Protein AF-W8TMG9-F1 (afdb_monomer_lite)

Sequence (97 aa):
MCRVMSSIDNFKVLQTGRDYVVVNASGGYENHSHFESYKGAVTCIDLIKRRKVPKSSYLIKAAMRLTTDSDYRRDLERIGEKRLQKQRYINIGCKGR

Foldseek 3Di:
DKDFPDDDPQWTWIDDPQWIKIAGNVPPRQLIDIDRDPVLNVVLVVCLVVLHADPDLNSLVNNLSNDPDPVSNVVSVVVSVVVVVVVPDDPPPDPDD

Radius of gyration: 16.79 Å; chains: 1; bounding box: 30×57×41 Å

Secondary structure (DSSP, 8-state):
-PEEEEEETTEEEEEETTEEEEEETTT-TTSEEEES-HHHHHHHHHHHHTTPPPSSHHHHHHHHHH---HHHHHHHHHHHHHHHHHHT---------

pLDDT: mean 81.57, std 10.72, range [53.84, 91.62]

Organism: NCBI:txid1286171

Structure (mmCIF, N/CA/C/O backbone):
data_AF-W8TMG9-F1
#
_entry.id   AF-W8TMG9-F1
#
loop_
_atom_site.group_PDB
_atom_site.id
_atom_site.type_symbol
_atom_site.label_atom_id
_atom_site.label_alt_id
_atom_site.label_comp_id
_atom_site.label_asym_id
_atom_site.label_entity_id
_atom_site.label_seq_id
_atom_site.pdbx_PDB_ins_code
_atom_site.Cartn_x
_atom_site.Cartn_y
_atom_site.Cartn_z
_atom_site.occupancy
_atom_site.B_iso_or_equiv
_atom_site.auth_seq_id
_atom_site.auth_comp_id
_atom_site.auth_asym_id
_atom_site.auth_atom_id
_atom_site.pdbx_PDB_model_num
ATOM 1 N N . MET A 1 1 ? 12.935 -1.362 -21.234 1.00 55.72 1 MET A N 1
ATOM 2 C CA . MET A 1 1 ? 12.268 -2.615 -20.811 1.00 55.72 1 MET A CA 1
ATOM 3 C C . MET A 1 1 ? 11.731 -2.459 -19.397 1.00 55.72 1 MET A C 1
ATOM 5 O O . MET A 1 1 ? 12.444 -1.921 -18.559 1.00 55.72 1 MET A O 1
ATOM 9 N N . CYS A 1 2 ? 10.520 -2.946 -19.128 1.00 64.25 2 CYS A N 1
ATOM 10 C CA . CYS A 1 2 ? 9.981 -3.053 -17.770 1.00 64.25 2 CYS A CA 1
ATOM 11 C C . CYS A 1 2 ? 10.312 -4.440 -17.211 1.00 64.25 2 CYS A C 1
ATOM 13 O O . CYS A 1 2 ? 10.078 -5.442 -17.888 1.00 64.25 2 CYS A O 1
ATOM 15 N N . ARG A 1 3 ? 10.864 -4.514 -15.996 1.00 79.88 3 ARG A N 1
ATOM 16 C CA . ARG A 1 3 ? 11.196 -5.788 -15.340 1.00 79.88 3 ARG A CA 1
ATOM 17 C C . ARG A 1 3 ? 10.136 -6.115 -14.297 1.00 79.88 3 ARG A C 1
ATOM 19 O O . ARG A 1 3 ? 9.862 -5.295 -13.428 1.00 79.88 3 ARG A O 1
ATOM 26 N N . VAL A 1 4 ? 9.567 -7.317 -14.339 1.00 80.81 4 VAL A N 1
ATOM 27 C CA . VAL A 1 4 ? 8.729 -7.808 -13.236 1.00 80.81 4 VAL A CA 1
ATOM 28 C C . VAL A 1 4 ? 9.652 -8.113 -12.055 1.00 80.81 4 VAL A C 1
ATOM 30 O O . VAL A 1 4 ? 10.537 -8.959 -12.168 1.00 80.81 4 VAL A O 1
ATOM 33 N N . MET A 1 5 ? 9.490 -7.389 -10.947 1.00 83.06 5 MET A N 1
ATOM 34 C CA . MET A 1 5 ? 10.282 -7.602 -9.729 1.00 83.06 5 MET A CA 1
ATOM 35 C C . MET A 1 5 ? 9.673 -8.697 -8.864 1.00 83.06 5 MET A C 1
ATOM 37 O O . MET A 1 5 ? 10.383 -9.566 -8.367 1.00 83.06 5 MET A O 1
ATOM 41 N N . SER A 1 6 ? 8.361 -8.633 -8.633 1.00 82.88 6 SER A N 1
ATOM 42 C CA . SER A 1 6 ? 7.663 -9.565 -7.748 1.00 82.88 6 SER A CA 1
ATOM 43 C C . SER A 1 6 ? 6.172 -9.604 -8.041 1.00 82.88 6 SER A C 1
ATOM 45 O O . SER A 1 6 ? 5.567 -8.590 -8.387 1.00 82.88 6 SER A O 1
ATOM 47 N N . SER A 1 7 ? 5.586 -10.786 -7.872 1.00 83.75 7 SER A N 1
ATOM 48 C CA . SER A 1 7 ? 4.141 -10.997 -7.894 1.00 83.75 7 SER A CA 1
ATOM 49 C C . SER A 1 7 ? 3.721 -11.402 -6.490 1.00 83.75 7 SER A C 1
ATOM 51 O O . SER A 1 7 ? 4.160 -12.433 -5.987 1.00 83.75 7 SER A O 1
ATOM 53 N N . ILE A 1 8 ? 2.918 -10.566 -5.841 1.00 83.06 8 ILE A N 1
ATOM 54 C CA . ILE A 1 8 ? 2.392 -10.816 -4.503 1.00 83.06 8 ILE A CA 1
ATOM 55 C C . ILE A 1 8 ? 0.890 -10.974 -4.656 1.00 83.06 8 ILE A C 1
ATOM 57 O O . ILE A 1 8 ? 0.166 -9.981 -4.708 1.00 83.06 8 ILE A O 1
ATOM 61 N N . ASP A 1 9 ? 0.431 -12.225 -4.681 1.00 83.25 9 ASP A N 1
ATOM 62 C CA . ASP A 1 9 ? -0.994 -12.544 -4.778 1.00 83.25 9 ASP A CA 1
ATOM 63 C C . ASP A 1 9 ? -1.603 -11.922 -6.055 1.00 83.25 9 ASP A C 1
ATOM 65 O O . ASP A 1 9 ? -1.074 -12.129 -7.150 1.00 83.25 9 ASP A O 1
ATOM 69 N N . ASN A 1 10 ? -2.651 -11.111 -5.918 1.00 86.44 10 ASN A N 1
ATOM 70 C CA . ASN A 1 10 ? -3.276 -10.363 -7.008 1.00 86.44 10 ASN A CA 1
ATOM 71 C C . ASN A 1 10 ? -2.528 -9.078 -7.417 1.00 86.44 10 ASN A C 1
ATOM 73 O O . ASN A 1 10 ? -2.977 -8.367 -8.311 1.00 86.44 10 ASN A O 1
ATOM 77 N N . PHE A 1 11 ? -1.388 -8.751 -6.805 1.00 87.81 11 PHE A N 1
ATOM 78 C CA . PHE A 1 11 ? -0.621 -7.545 -7.120 1.00 87.81 11 PHE A CA 1
ATOM 79 C C . PHE A 1 11 ? 0.686 -7.880 -7.834 1.00 87.81 11 PHE A C 1
ATOM 81 O O . PHE A 1 11 ? 1.448 -8.748 -7.408 1.00 87.81 11 PHE A O 1
ATOM 88 N N . LYS A 1 12 ? 0.995 -7.132 -8.893 1.00 89.38 12 LYS A N 1
ATOM 89 C CA . LYS A 1 12 ? 2.275 -7.222 -9.606 1.00 89.38 12 LYS A CA 1
ATOM 90 C C . LYS A 1 12 ? 3.085 -5.958 -9.376 1.00 89.38 12 LYS A C 1
ATOM 92 O O . LYS A 1 12 ? 2.575 -4.859 -9.573 1.00 89.38 12 LYS A O 1
ATOM 97 N N . VAL A 1 13 ? 4.346 -6.121 -8.986 1.00 89.75 13 VAL A N 1
ATOM 98 C CA . VAL A 1 13 ? 5.318 -5.033 -8.858 1.00 89.75 13 VAL A CA 1
ATOM 99 C C . VAL A 1 13 ? 6.243 -5.059 -10.069 1.00 89.75 13 VAL A C 1
ATOM 101 O O . VAL A 1 13 ? 7.018 -5.998 -10.276 1.00 89.75 13 VAL A O 1
ATOM 104 N N . LEU A 1 14 ? 6.151 -4.011 -10.874 1.00 90.25 14 LEU A N 1
ATOM 105 C CA . LEU A 1 14 ? 6.931 -3.776 -12.078 1.00 90.25 14 LEU A CA 1
ATOM 106 C C . LEU A 1 14 ? 7.966 -2.692 -11.782 1.00 90.25 14 LEU A C 1
ATOM 108 O O . LEU A 1 14 ? 7.640 -1.677 -11.181 1.00 90.25 14 LEU A O 1
ATOM 112 N N . GLN A 1 15 ? 9.204 -2.874 -12.216 1.00 89.00 15 GLN A N 1
ATOM 113 C CA . GLN A 1 15 ? 10.215 -1.824 -12.195 1.00 89.00 15 GLN A CA 1
ATOM 114 C C . GLN A 1 15 ? 10.272 -1.157 -13.567 1.00 89.00 15 GLN A C 1
ATOM 116 O O . GLN A 1 15 ? 10.526 -1.821 -14.579 1.00 89.00 15 GLN A O 1
ATOM 121 N N . THR A 1 16 ? 10.051 0.155 -13.588 1.00 85.19 16 THR A N 1
ATOM 122 C CA . THR A 1 16 ? 10.175 1.004 -14.774 1.00 85.19 16 THR A CA 1
ATOM 123 C C . THR A 1 16 ? 11.345 1.961 -14.585 1.00 85.19 16 THR A C 1
ATOM 125 O O . THR A 1 16 ? 11.209 3.038 -14.017 1.00 85.19 16 THR A O 1
ATOM 128 N N . GLY A 1 17 ? 12.539 1.548 -15.019 1.00 84.06 17 GLY A N 1
ATOM 129 C CA . GLY A 1 17 ? 13.756 2.352 -14.876 1.00 84.06 17 GLY A CA 1
ATOM 130 C C . GLY A 1 17 ? 14.053 2.716 -13.416 1.00 84.06 17 GLY A C 1
ATOM 131 O O . GLY A 1 17 ? 14.664 1.925 -12.701 1.00 84.06 17 GLY A O 1
ATOM 132 N N . ARG A 1 18 ? 13.629 3.914 -12.992 1.00 83.88 18 ARG A N 1
ATOM 133 C CA . ARG A 1 18 ? 13.837 4.467 -11.643 1.00 83.88 18 ARG A CA 1
ATOM 134 C C . ARG A 1 18 ? 12.669 4.230 -10.682 1.00 83.88 18 ARG A C 1
ATOM 136 O O . ARG A 1 18 ? 12.887 4.249 -9.476 1.00 83.88 18 ARG A O 1
ATOM 143 N N . ASP A 1 19 ? 11.474 3.960 -11.196 1.00 89.31 19 ASP A N 1
ATOM 144 C CA . ASP A 1 19 ? 10.253 3.851 -10.399 1.00 89.31 19 ASP A CA 1
ATOM 145 C C . ASP A 1 19 ? 9.740 2.410 -10.321 1.00 89.31 19 ASP A C 1
ATOM 147 O O . ASP A 1 19 ? 10.091 1.536 -11.121 1.00 89.31 19 ASP A O 1
ATOM 151 N N . TYR A 1 20 ? 8.848 2.175 -9.364 1.00 90.50 20 TYR A N 1
ATOM 152 C CA . TYR A 1 20 ? 8.148 0.914 -9.163 1.00 90.50 20 TYR A CA 1
ATOM 153 C C . TYR A 1 20 ? 6.651 1.122 -9.361 1.00 90.50 20 TYR A C 1
ATOM 155 O O . TYR A 1 20 ? 6.032 1.942 -8.692 1.00 90.50 20 TYR A O 1
ATOM 163 N N . VAL A 1 21 ? 6.052 0.359 -10.263 1.00 89.88 21 VAL A N 1
ATOM 164 C CA . VAL A 1 21 ? 4.618 0.381 -10.542 1.00 89.88 21 VAL A CA 1
ATOM 165 C C . VAL A 1 21 ? 3.985 -0.846 -9.912 1.00 89.88 21 VAL A C 1
ATOM 167 O O . VAL A 1 21 ? 4.377 -1.975 -10.199 1.00 89.88 21 VAL A O 1
ATOM 170 N N . VAL A 1 22 ? 2.998 -0.629 -9.053 1.00 90.69 22 VAL A N 1
ATOM 171 C CA . VAL A 1 22 ? 2.140 -1.693 -8.534 1.00 90.69 22 VAL A CA 1
ATOM 172 C C . VAL A 1 22 ? 0.870 -1.711 -9.360 1.00 90.69 22 VAL A C 1
ATOM 174 O O . VAL A 1 22 ? 0.228 -0.675 -9.490 1.00 90.69 22 VAL A O 1
ATOM 177 N N . VAL A 1 23 ? 0.503 -2.875 -9.886 1.00 88.56 23 VAL A N 1
ATOM 178 C CA . VAL A 1 23 ? -0.736 -3.085 -10.643 1.00 88.56 23 VA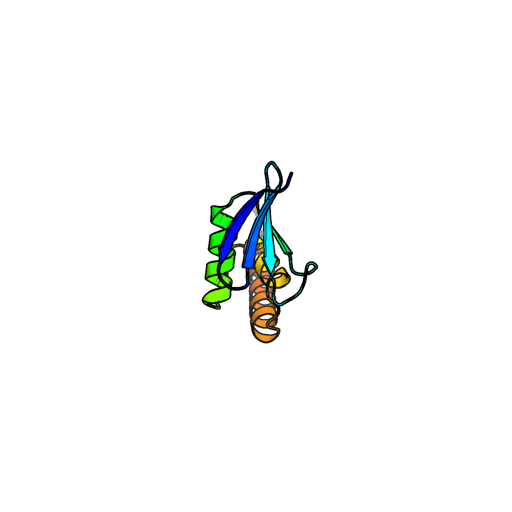L A CA 1
ATOM 179 C C . VAL A 1 23 ? -1.580 -4.120 -9.914 1.00 88.56 23 VAL A C 1
ATOM 181 O O . VAL A 1 23 ? -1.072 -5.191 -9.568 1.00 88.56 23 VAL A O 1
ATOM 184 N N . ASN A 1 24 ? -2.854 -3.807 -9.679 1.00 87.31 24 ASN A N 1
ATOM 185 C CA . ASN A 1 24 ? -3.816 -4.771 -9.160 1.00 87.31 24 ASN A CA 1
ATOM 186 C C . ASN A 1 24 ? -4.416 -5.588 -10.316 1.00 87.31 24 ASN A C 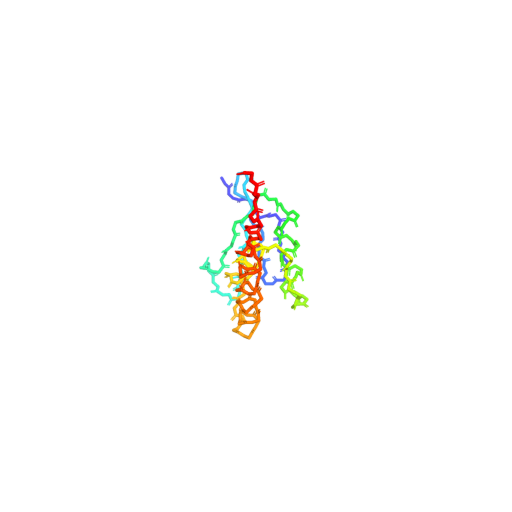1
ATOM 188 O O . ASN A 1 24 ? -5.152 -5.064 -11.147 1.00 87.31 24 ASN A O 1
ATOM 192 N N . ALA A 1 25 ? -4.131 -6.887 -10.355 1.00 80.19 25 ALA A N 1
ATOM 193 C CA . ALA A 1 25 ? -4.649 -7.799 -11.368 1.00 80.19 25 ALA A CA 1
ATOM 194 C C . ALA A 1 25 ? -6.168 -8.021 -11.264 1.00 80.19 25 ALA A C 1
ATOM 196 O O . ALA A 1 25 ? -6.778 -8.408 -12.256 1.00 80.19 25 ALA A O 1
ATOM 197 N N . SER A 1 26 ? -6.787 -7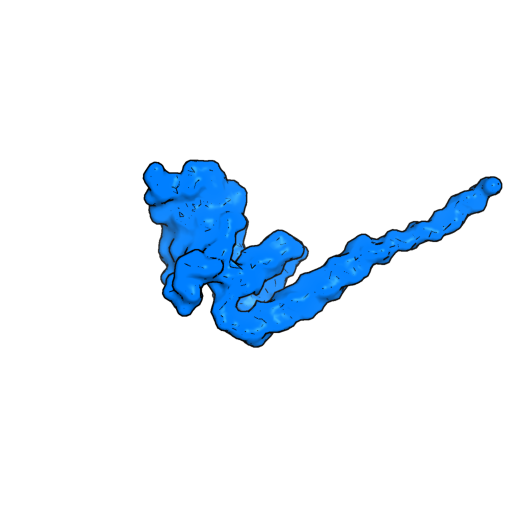.750 -10.109 1.00 79.38 26 SER A N 1
ATOM 198 C CA . SER A 1 26 ? -8.237 -7.885 -9.916 1.00 79.38 26 SER A CA 1
ATOM 199 C C . SER A 1 26 ? -9.045 -6.698 -10.453 1.00 79.38 26 SER A C 1
ATOM 201 O O . SER A 1 26 ? -10.232 -6.858 -10.707 1.00 79.38 26 SER A O 1
ATOM 203 N N . GLY A 1 27 ? -8.435 -5.514 -10.594 1.00 68.19 27 GLY A N 1
ATOM 204 C CA . GLY A 1 27 ? -9.111 -4.288 -11.056 1.00 68.19 27 GLY A CA 1
ATOM 205 C C . GLY A 1 27 ? -8.810 -3.892 -12.501 1.00 68.19 27 GLY A C 1
ATOM 206 O O . GLY A 1 27 ? -9.464 -3.017 -13.048 1.00 68.19 27 GLY A O 1
ATOM 207 N N . GLY A 1 28 ? -7.829 -4.540 -13.131 1.00 72.56 28 GLY A N 1
ATOM 208 C CA . GLY A 1 28 ? -7.332 -4.149 -14.448 1.00 72.56 28 GLY A CA 1
ATOM 209 C C . GLY A 1 28 ? -6.176 -3.147 -14.376 1.00 72.56 28 GLY A C 1
ATOM 210 O O . GLY A 1 28 ? -5.678 -2.794 -13.306 1.00 72.56 28 GLY A O 1
ATOM 211 N N . TYR A 1 29 ? -5.698 -2.709 -15.545 1.00 67.62 29 TYR A N 1
ATOM 212 C CA . TYR A 1 29 ? -4.488 -1.880 -15.649 1.00 67.62 29 TYR A CA 1
ATOM 213 C C . TYR A 1 29 ? -4.680 -0.455 -15.111 1.00 67.62 29 TYR A C 1
ATOM 215 O O . TYR A 1 29 ? -3.719 0.205 -14.736 1.00 67.62 29 TYR A O 1
ATOM 223 N N . GLU A 1 30 ? -5.917 0.023 -15.040 1.00 75.25 30 GLU A N 1
ATOM 224 C CA . GLU A 1 30 ? -6.293 1.329 -14.492 1.00 75.25 30 GLU A CA 1
ATOM 225 C C . GLU A 1 30 ? -6.075 1.437 -12.972 1.00 75.25 30 GLU A C 1
ATOM 227 O O . GLU A 1 30 ? -5.739 2.510 -12.467 1.00 75.25 30 GLU A O 1
ATOM 232 N N . ASN A 1 31 ? -6.129 0.317 -12.247 1.00 81.94 31 ASN A N 1
ATOM 233 C CA . ASN A 1 31 ? -5.830 0.246 -10.818 1.00 81.94 31 ASN A CA 1
ATOM 234 C C . ASN A 1 31 ? -4.328 0.039 -10.570 1.00 81.94 31 ASN A C 1
ATOM 236 O O . ASN A 1 31 ? -3.897 -0.997 -10.049 1.00 81.94 31 ASN A O 1
ATOM 240 N N . HIS A 1 32 ? -3.521 1.039 -10.935 1.00 88.06 32 HIS A N 1
ATOM 241 C CA . HIS A 1 32 ? -2.084 1.052 -10.666 1.00 88.06 32 HIS A CA 1
ATOM 242 C C . HIS A 1 32 ? -1.632 2.266 -9.849 1.00 88.06 32 HIS A C 1
ATOM 244 O O . HIS A 1 32 ? -2.297 3.301 -9.760 1.00 88.06 32 HIS A O 1
ATOM 250 N N . SER A 1 33 ? -0.467 2.139 -9.219 1.00 89.69 33 SER A N 1
ATOM 251 C CA . SER A 1 33 ? 0.174 3.242 -8.512 1.00 89.69 33 SER A CA 1
ATOM 252 C C . SER A 1 33 ? 1.688 3.177 -8.647 1.00 89.69 33 SER A C 1
ATOM 254 O O . SER A 1 33 ? 2.278 2.097 -8.644 1.00 89.69 33 SER A O 1
ATOM 256 N N . HIS A 1 34 ? 2.303 4.349 -8.776 1.00 89.88 34 HIS A N 1
ATOM 257 C CA . HIS A 1 34 ? 3.749 4.511 -8.859 1.00 89.88 34 HIS A CA 1
ATOM 258 C C . HIS A 1 34 ? 4.323 4.736 -7.467 1.00 89.88 34 HIS A C 1
ATOM 260 O O . HIS A 1 34 ? 3.709 5.414 -6.650 1.00 89.88 34 HIS A O 1
ATOM 266 N N . PHE A 1 35 ? 5.511 4.199 -7.230 1.00 89.69 35 PHE A N 1
ATOM 267 C CA . PHE A 1 35 ? 6.283 4.342 -6.008 1.00 89.69 35 PHE A CA 1
ATOM 268 C C . PHE A 1 35 ? 7.746 4.573 -6.369 1.00 89.69 35 PHE A C 1
ATOM 270 O O . PHE A 1 35 ? 8.302 3.864 -7.202 1.00 89.69 35 PHE A O 1
ATOM 277 N N . GLU A 1 36 ? 8.409 5.482 -5.662 1.00 87.75 36 GLU A N 1
ATOM 278 C CA . GLU A 1 36 ? 9.853 5.713 -5.825 1.00 87.75 36 GLU A CA 1
ATOM 279 C C . GLU A 1 36 ? 10.702 4.558 -5.268 1.00 87.75 36 GLU A C 1
ATOM 281 O O . GLU A 1 36 ? 11.883 4.422 -5.564 1.00 87.75 36 GLU A O 1
ATOM 286 N N . SER A 1 37 ? 10.127 3.713 -4.408 1.00 88.88 37 SER A N 1
ATOM 287 C CA . SER A 1 37 ? 10.861 2.660 -3.707 1.00 88.88 37 SER A CA 1
ATOM 288 C C . SER A 1 37 ? 10.096 1.346 -3.673 1.00 88.88 37 SER A C 1
ATOM 290 O O . SER A 1 37 ? 8.935 1.301 -3.260 1.00 88.88 37 SER A O 1
ATOM 292 N N . TYR A 1 38 ? 10.801 0.251 -3.972 1.00 88.25 38 TYR A N 1
ATOM 293 C CA . TYR A 1 38 ? 10.275 -1.114 -3.898 1.00 88.25 38 TYR A CA 1
ATOM 294 C C . TYR A 1 38 ? 9.670 -1.432 -2.526 1.00 88.25 38 TYR A C 1
ATOM 296 O O . TYR A 1 38 ? 8.563 -1.954 -2.417 1.00 88.25 38 TYR A O 1
ATOM 304 N N . LYS A 1 39 ? 10.362 -1.038 -1.449 1.00 88.88 39 LYS A N 1
ATOM 305 C CA . LYS A 1 39 ? 9.875 -1.233 -0.078 1.00 88.88 39 LYS A CA 1
ATOM 306 C C . LYS A 1 39 ? 8.547 -0.512 0.172 1.00 88.88 39 LYS A C 1
ATOM 308 O O . LYS A 1 39 ? 7.688 -1.057 0.860 1.00 88.88 39 LYS A O 1
ATOM 313 N N . GLY A 1 40 ? 8.362 0.683 -0.396 1.00 88.94 40 GLY A N 1
ATOM 314 C CA . GLY A 1 40 ? 7.112 1.442 -0.299 1.00 88.94 40 GLY A CA 1
ATOM 315 C C . GLY A 1 40 ? 5.959 0.734 -1.008 1.00 88.94 40 GLY A C 1
ATOM 316 O O . GLY A 1 40 ? 4.892 0.575 -0.415 1.00 88.94 40 GLY A O 1
ATOM 317 N N . ALA A 1 41 ? 6.213 0.225 -2.216 1.00 89.88 41 ALA A N 1
ATOM 318 C CA . ALA A 1 41 ? 5.264 -0.580 -2.983 1.00 89.88 41 ALA A CA 1
ATOM 319 C C . ALA A 1 41 ? 4.815 -1.832 -2.209 1.00 89.88 41 ALA A C 1
ATOM 321 O O . ALA A 1 41 ? 3.622 -2.024 -1.976 1.00 89.88 41 ALA A O 1
ATOM 322 N N . VAL A 1 42 ? 5.765 -2.642 -1.728 1.00 90.06 42 VAL A N 1
ATOM 323 C CA . VAL A 1 42 ? 5.467 -3.865 -0.958 1.00 90.06 42 VAL A CA 1
ATOM 324 C C . VAL A 1 42 ? 4.728 -3.549 0.343 1.00 90.06 42 VAL A C 1
ATOM 326 O O . VAL A 1 42 ? 3.760 -4.224 0.684 1.00 90.06 42 VAL A O 1
ATOM 329 N N . THR A 1 43 ? 5.134 -2.491 1.053 1.00 91.62 43 THR A N 1
ATOM 330 C CA . THR A 1 43 ? 4.452 -2.056 2.283 1.00 91.62 43 THR A CA 1
ATOM 331 C C . THR A 1 43 ? 3.008 -1.646 1.997 1.00 91.62 43 THR A C 1
ATOM 333 O O . THR A 1 43 ? 2.115 -1.966 2.776 1.00 91.62 43 THR A O 1
ATOM 336 N N . CYS A 1 44 ? 2.754 -0.955 0.883 1.00 90.75 44 CYS A N 1
ATOM 337 C CA . CYS A 1 44 ? 1.400 -0.571 0.498 1.00 90.75 44 CYS A CA 1
ATOM 338 C C . CYS A 1 44 ? 0.526 -1.804 0.223 1.00 90.75 44 CYS A C 1
ATOM 340 O O . CYS A 1 44 ? -0.589 -1.875 0.734 1.00 90.75 44 CYS A O 1
ATOM 342 N N . ILE A 1 45 ? 1.063 -2.806 -0.481 1.00 90.06 45 ILE A N 1
ATOM 343 C CA . ILE A 1 45 ? 0.375 -4.083 -0.725 1.00 90.06 45 ILE A CA 1
ATOM 344 C C . ILE A 1 45 ? 0.047 -4.788 0.599 1.00 90.06 45 ILE A C 1
ATOM 346 O O . ILE A 1 45 ? -1.092 -5.200 0.805 1.00 90.06 45 ILE A O 1
ATOM 350 N N . ASP A 1 46 ? 1.004 -4.891 1.526 1.00 90.81 46 ASP A N 1
ATOM 351 C CA . ASP A 1 46 ? 0.777 -5.517 2.838 1.00 90.81 46 ASP A CA 1
ATOM 352 C C . ASP A 1 46 ? -0.305 -4.783 3.652 1.00 90.81 46 ASP A C 1
ATOM 354 O O . ASP A 1 46 ? -1.169 -5.424 4.253 1.00 90.81 46 ASP A O 1
ATOM 358 N N . LEU A 1 47 ? -0.328 -3.445 3.614 1.00 90.56 47 LEU A N 1
ATOM 359 C CA . LEU A 1 47 ? -1.367 -2.645 4.270 1.00 90.56 47 LEU A CA 1
ATOM 360 C C . LEU A 1 47 ? -2.760 -2.920 3.693 1.00 90.56 47 LEU A C 1
ATOM 362 O O . LEU A 1 47 ? -3.693 -3.118 4.472 1.00 90.56 47 LEU A O 1
ATOM 366 N N . ILE A 1 48 ? -2.890 -2.979 2.364 1.00 88.75 48 ILE A N 1
ATOM 367 C CA . ILE A 1 48 ? -4.156 -3.293 1.685 1.00 88.75 48 ILE A CA 1
ATOM 368 C C . ILE A 1 48 ? -4.609 -4.708 2.061 1.00 88.75 48 ILE A C 1
ATOM 370 O O . ILE A 1 48 ? -5.739 -4.892 2.507 1.00 88.75 48 ILE A O 1
ATOM 374 N N . LYS A 1 49 ? -3.708 -5.698 1.980 1.00 88.19 49 LYS A N 1
ATOM 375 C CA . LYS A 1 49 ? -4.004 -7.095 2.344 1.00 88.19 49 LYS A CA 1
ATOM 376 C C . LYS A 1 49 ? -4.469 -7.236 3.791 1.00 88.19 49 LYS A C 1
ATOM 378 O O . LYS A 1 49 ? -5.371 -8.014 4.077 1.00 88.19 49 LYS A O 1
ATOM 383 N N . ARG A 1 50 ? -3.871 -6.478 4.712 1.00 89.88 50 ARG A N 1
ATOM 384 C CA . ARG A 1 50 ? -4.254 -6.475 6.132 1.00 89.88 50 ARG A CA 1
ATOM 385 C C . ARG A 1 50 ? -5.440 -5.557 6.442 1.00 89.88 50 ARG A C 1
ATOM 387 O O . ARG A 1 50 ? -5.757 -5.401 7.620 1.00 89.88 50 ARG A O 1
ATOM 394 N N . ARG A 1 51 ? -6.036 -4.898 5.437 1.00 85.62 51 ARG A N 1
ATOM 395 C CA . ARG A 1 51 ? -7.043 -3.830 5.596 1.00 85.62 51 ARG A CA 1
ATOM 396 C C . ARG A 1 51 ? -6.626 -2.771 6.628 1.00 85.62 51 ARG A C 1
ATOM 398 O O . ARG A 1 51 ? -7.443 -2.195 7.341 1.00 85.62 51 ARG A O 1
ATOM 405 N N . LYS A 1 52 ? -5.322 -2.500 6.725 1.00 88.50 52 LYS A N 1
ATOM 406 C CA . LYS A 1 52 ? -4.764 -1.501 7.640 1.00 88.50 52 LYS A CA 1
ATOM 407 C C . LYS A 1 52 ? -4.721 -0.147 6.964 1.00 88.50 52 LYS A C 1
ATOM 409 O O . LYS A 1 52 ? -4.402 -0.032 5.785 1.00 88.50 52 LYS A O 1
ATOM 414 N N . VAL A 1 53 ? -4.989 0.896 7.737 1.00 83.44 53 VAL A N 1
ATOM 415 C CA . VAL A 1 53 ? -4.995 2.261 7.217 1.00 83.44 53 VAL A CA 1
ATOM 416 C C . VAL A 1 53 ? -3.570 2.825 7.216 1.00 83.44 53 VAL A C 1
ATOM 418 O O . VAL A 1 53 ? -2.946 2.904 8.282 1.00 83.44 53 VAL A O 1
ATOM 421 N N . PRO A 1 54 ? -3.035 3.250 6.057 1.00 84.94 54 PRO A N 1
ATOM 422 C CA . PRO A 1 54 ? -1.708 3.842 5.988 1.00 84.94 54 PRO A CA 1
ATOM 423 C C . PRO A 1 54 ? -1.610 5.143 6.793 1.00 84.94 54 PRO A C 1
ATOM 425 O O . PRO A 1 54 ? -2.554 5.928 6.883 1.00 84.94 54 PRO A O 1
ATOM 428 N N . LYS A 1 55 ? -0.428 5.418 7.357 1.00 80.69 55 LYS A N 1
ATOM 429 C CA . LYS A 1 55 ? -0.177 6.670 8.093 1.00 80.69 55 LYS A CA 1
ATOM 430 C C . LYS A 1 55 ? 0.162 7.861 7.193 1.00 80.69 55 LYS A C 1
ATOM 432 O O . LYS A 1 55 ? 0.028 8.993 7.640 1.00 80.69 55 LYS A O 1
ATOM 437 N N . SER A 1 56 ? 0.622 7.635 5.969 1.00 83.31 56 SER A N 1
ATOM 438 C CA . SER A 1 56 ? 0.999 8.721 5.062 1.00 83.31 56 SER A CA 1
ATOM 439 C C . SER A 1 56 ? -0.141 9.035 4.103 1.00 83.31 56 SER A C 1
ATOM 441 O O . SER A 1 56 ? -0.704 8.117 3.510 1.00 83.31 56 SER A O 1
ATOM 443 N N . SER A 1 57 ? -0.442 10.320 3.899 1.00 83.19 57 SER A N 1
ATOM 444 C CA . SER A 1 57 ? -1.447 10.769 2.924 1.00 83.19 57 SER A CA 1
ATOM 445 C C . SER A 1 57 ? -1.140 10.275 1.508 1.00 83.19 57 SER A C 1
ATOM 447 O O . SER A 1 57 ? -2.058 9.986 0.745 1.00 83.19 57 SER A O 1
ATOM 449 N N . TYR A 1 58 ? 0.145 10.125 1.169 1.00 84.75 58 TYR A N 1
ATOM 450 C CA . TYR A 1 58 ? 0.573 9.543 -0.102 1.00 84.75 58 TYR A CA 1
ATOM 451 C C . TYR A 1 58 ? 0.145 8.076 -0.225 1.00 84.75 58 TYR A C 1
ATOM 453 O O . TYR A 1 58 ? -0.509 7.701 -1.194 1.00 84.75 58 TYR A O 1
ATOM 461 N N . LEU A 1 59 ? 0.433 7.265 0.799 1.00 86.25 59 LEU A N 1
ATOM 462 C CA . LEU A 1 59 ? 0.058 5.850 0.818 1.00 86.25 59 LEU A CA 1
ATOM 463 C C . LEU A 1 59 ? -1.459 5.651 0.852 1.00 86.25 59 LEU A C 1
ATOM 465 O O . LEU A 1 59 ? -1.940 4.695 0.261 1.00 86.25 59 LEU A O 1
ATOM 469 N N . ILE A 1 60 ? -2.211 6.544 1.505 1.00 88.38 60 ILE A N 1
ATOM 470 C CA . ILE A 1 60 ? -3.683 6.520 1.474 1.00 88.38 60 ILE A CA 1
ATOM 471 C C . ILE A 1 60 ? -4.167 6.703 0.031 1.00 88.38 60 ILE A C 1
ATOM 473 O O . ILE A 1 60 ? -4.915 5.870 -0.469 1.00 88.38 60 ILE A O 1
ATOM 477 N N . LYS A 1 61 ? -3.681 7.734 -0.675 1.00 88.19 61 LYS A N 1
ATOM 478 C CA . LYS A 1 61 ? -4.039 7.973 -2.083 1.00 88.19 61 LYS A CA 1
ATOM 479 C C . LYS A 1 61 ? -3.606 6.829 -3.006 1.00 88.19 61 LYS A C 1
ATOM 481 O O . LYS A 1 61 ? -4.309 6.533 -3.966 1.00 88.19 61 LYS A O 1
ATOM 486 N N . ALA A 1 62 ? -2.453 6.211 -2.753 1.00 89.81 62 ALA A N 1
ATOM 487 C CA . ALA A 1 62 ? -1.991 5.050 -3.512 1.00 89.81 62 ALA A CA 1
ATOM 488 C C . ALA A 1 62 ? -2.896 3.832 -3.267 1.00 89.81 62 ALA A C 1
ATOM 490 O O . ALA A 1 62 ? -3.399 3.238 -4.216 1.00 89.81 62 ALA A O 1
ATOM 491 N N . ALA A 1 63 ? -3.190 3.521 -2.002 1.00 89.44 63 ALA A N 1
ATOM 492 C CA . ALA A 1 63 ? -4.076 2.426 -1.623 1.00 89.44 63 ALA A CA 1
ATOM 493 C C . ALA A 1 63 ? -5.503 2.608 -2.165 1.00 89.44 63 ALA A C 1
ATOM 495 O O . ALA A 1 63 ? -6.089 1.642 -2.638 1.00 89.44 63 ALA A O 1
ATOM 496 N N . MET A 1 64 ? -6.034 3.837 -2.188 1.00 88.06 64 MET A N 1
ATOM 497 C CA . MET A 1 64 ? -7.343 4.142 -2.788 1.00 88.06 64 MET A CA 1
ATOM 498 C C . MET A 1 64 ? -7.401 3.866 -4.297 1.00 88.06 64 MET A C 1
ATOM 500 O O . MET A 1 64 ? -8.463 3.514 -4.799 1.00 88.06 64 MET A O 1
ATOM 504 N N . ARG A 1 65 ? -6.288 4.040 -5.025 1.00 87.00 65 ARG A N 1
ATOM 505 C CA . ARG A 1 65 ? -6.201 3.732 -6.466 1.00 87.00 65 ARG A CA 1
ATOM 506 C C . ARG A 1 65 ? -6.036 2.238 -6.725 1.00 87.00 65 ARG A C 1
ATOM 508 O O . ARG A 1 65 ? -6.569 1.713 -7.696 1.00 87.00 65 ARG A O 1
ATOM 515 N N . LEU A 1 66 ? -5.289 1.565 -5.854 1.00 88.31 66 LEU A N 1
ATOM 516 C CA . LEU A 1 66 ? -4.995 0.139 -5.967 1.00 88.31 66 LEU A CA 1
ATOM 517 C C . LEU A 1 66 ? -6.152 -0.746 -5.497 1.00 88.31 66 LEU A C 1
ATOM 519 O O . LEU A 1 66 ? -6.305 -1.849 -6.011 1.00 88.31 66 LEU A O 1
ATOM 523 N N . THR A 1 67 ? -6.944 -0.303 -4.519 1.00 87.88 67 THR A N 1
ATOM 524 C CA . THR A 1 67 ? -8.060 -1.097 -3.998 1.00 87.88 67 THR A CA 1
ATOM 525 C C . THR A 1 67 ? -9.247 -1.088 -4.954 1.00 87.88 67 THR A C 1
ATOM 527 O O . THR A 1 67 ? -9.657 -0.042 -5.454 1.00 87.88 67 THR A O 1
ATOM 530 N N . THR A 1 68 ? -9.827 -2.263 -5.166 1.00 86.12 68 THR A N 1
ATOM 531 C CA . THR A 1 68 ? -11.121 -2.449 -5.837 1.00 86.12 68 THR A CA 1
ATOM 532 C C . THR A 1 68 ? -12.279 -2.557 -4.844 1.00 86.12 68 THR A C 1
ATOM 534 O O . THR A 1 68 ? -13.433 -2.403 -5.225 1.00 86.12 68 THR A O 1
ATOM 537 N N . ASP A 1 69 ? -11.977 -2.786 -3.565 1.00 86.88 69 ASP A N 1
ATOM 538 C CA . ASP A 1 69 ? -12.959 -2.885 -2.485 1.00 86.88 69 ASP A CA 1
ATOM 539 C C . ASP A 1 69 ? -13.505 -1.490 -2.128 1.00 86.88 69 ASP A C 1
ATOM 541 O O . ASP A 1 69 ? -12.750 -0.593 -1.728 1.00 86.88 69 ASP A O 1
ATOM 545 N N . SER A 1 70 ? -14.814 -1.297 -2.321 1.00 85.19 70 SER A N 1
ATOM 546 C CA . SER A 1 70 ? -15.512 -0.023 -2.111 1.00 85.19 70 SER A CA 1
ATOM 547 C C . SER A 1 70 ? -15.595 0.385 -0.642 1.00 85.19 70 SER A C 1
ATOM 549 O O . SER A 1 70 ? -15.464 1.572 -0.337 1.00 85.19 70 SER A O 1
ATOM 551 N N . ASP A 1 71 ? -15.775 -0.572 0.269 1.00 88.06 71 ASP A N 1
ATOM 552 C CA . ASP A 1 71 ? -15.849 -0.317 1.709 1.00 88.06 71 ASP A CA 1
ATOM 553 C C . ASP A 1 71 ? -14.502 0.177 2.237 1.00 88.06 71 ASP A C 1
ATOM 555 O O . ASP A 1 71 ? -14.411 1.259 2.820 1.00 88.06 71 ASP A O 1
ATOM 559 N N . TYR A 1 72 ? -13.423 -0.535 1.910 1.00 87.25 72 TYR A N 1
ATOM 560 C CA . TYR A 1 72 ? -12.069 -0.135 2.273 1.00 87.25 72 TYR A CA 1
ATOM 561 C C . TYR A 1 72 ? -11.687 1.216 1.655 1.00 87.25 72 TYR A C 1
ATOM 563 O O . TYR A 1 72 ? -11.060 2.050 2.314 1.00 87.25 72 TYR A O 1
ATOM 571 N N . ARG A 1 73 ? -12.105 1.493 0.411 1.00 87.88 73 ARG A N 1
ATOM 572 C CA . ARG A 1 73 ? -11.910 2.811 -0.214 1.00 87.88 73 ARG A CA 1
ATOM 573 C C . ARG A 1 73 ? -12.602 3.923 0.576 1.00 87.88 73 ARG A C 1
ATOM 575 O O . ARG A 1 73 ? -12.000 4.979 0.773 1.00 87.88 73 ARG A O 1
ATOM 582 N N . ARG A 1 74 ? -13.827 3.687 1.046 1.00 89.00 74 ARG A N 1
ATOM 583 C CA . ARG A 1 74 ? -14.602 4.649 1.840 1.00 89.00 74 ARG A CA 1
ATOM 584 C C . ARG A 1 74 ? -13.967 4.906 3.208 1.00 89.00 74 ARG A C 1
ATOM 586 O O . ARG A 1 74 ? -13.903 6.054 3.648 1.00 89.00 74 ARG A O 1
ATOM 593 N N . ASP A 1 75 ? -13.433 3.872 3.856 1.00 89.25 75 ASP A N 1
ATOM 594 C CA . ASP A 1 75 ? -12.667 4.020 5.100 1.00 89.25 75 ASP A CA 1
ATOM 595 C C . ASP A 1 75 ? -11.405 4.871 4.903 1.00 89.25 75 ASP A C 1
ATOM 597 O O . ASP A 1 75 ? -11.112 5.772 5.699 1.00 89.25 75 ASP A O 1
ATOM 601 N N . LEU A 1 76 ? -10.665 4.624 3.817 1.00 88.38 76 LEU A N 1
ATOM 602 C CA . LEU A 1 76 ? -9.476 5.399 3.466 1.00 88.38 76 LEU A CA 1
ATOM 603 C C . LEU A 1 76 ? -9.801 6.869 3.180 1.00 88.38 76 LEU A C 1
ATOM 605 O O . LEU A 1 76 ? -9.077 7.744 3.660 1.00 88.38 76 LEU A O 1
ATOM 609 N N . GLU A 1 77 ? -10.880 7.141 2.445 1.00 87.56 77 GLU A N 1
ATOM 610 C CA . GLU A 1 77 ? -11.349 8.495 2.136 1.00 87.56 77 GLU A CA 1
ATOM 611 C C . GLU A 1 77 ? -11.649 9.275 3.420 1.00 87.56 77 GLU A C 1
ATOM 613 O O . GLU A 1 77 ? -11.032 10.311 3.681 1.00 87.56 77 GLU A O 1
ATOM 618 N N . ARG A 1 78 ? -12.470 8.693 4.301 1.00 86.50 78 ARG A N 1
ATOM 619 C CA . ARG A 1 78 ? -12.856 9.294 5.584 1.00 86.50 78 ARG A CA 1
ATOM 620 C C . ARG A 1 78 ? -11.651 9.653 6.453 1.00 86.50 78 ARG A C 1
ATOM 622 O O . ARG A 1 78 ? -11.637 10.674 7.146 1.00 86.50 78 ARG A O 1
ATOM 629 N N . ILE A 1 79 ? -10.634 8.794 6.468 1.00 8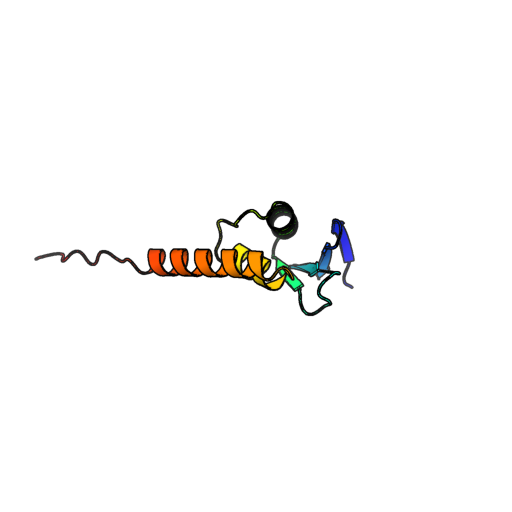4.75 79 ILE A N 1
ATOM 630 C CA . ILE A 1 79 ? -9.423 9.015 7.266 1.00 84.75 79 ILE A CA 1
ATOM 631 C C . ILE A 1 79 ? -8.493 10.025 6.586 1.00 84.75 79 ILE A C 1
ATOM 633 O O . ILE A 1 79 ? -7.860 10.829 7.278 1.00 84.75 79 ILE A O 1
ATOM 637 N N . GLY A 1 80 ? -8.423 10.012 5.255 1.00 80.50 80 GLY A N 1
ATOM 638 C CA . GLY A 1 80 ? -7.715 11.008 4.460 1.00 80.50 80 GLY A CA 1
ATOM 639 C C . GLY A 1 80 ? -8.236 12.420 4.728 1.00 80.50 80 GLY A C 1
ATOM 640 O O . GLY A 1 80 ? -7.447 13.303 5.072 1.00 80.50 80 GLY A O 1
ATOM 641 N N . GLU A 1 81 ? -9.554 12.613 4.674 1.00 79.06 81 GLU A N 1
ATOM 642 C CA . GLU A 1 81 ? -10.212 13.897 4.944 1.00 79.06 81 GLU A CA 1
ATOM 643 C C . GLU A 1 81 ? -9.936 14.409 6.362 1.00 79.06 81 GLU A C 1
ATOM 645 O O . GLU A 1 81 ? -9.497 15.548 6.541 1.00 79.06 81 GLU A O 1
ATOM 650 N N . LYS A 1 82 ? -10.083 13.549 7.383 1.00 78.06 82 LYS A N 1
ATOM 651 C CA . LYS A 1 82 ? -9.765 13.907 8.779 1.00 78.06 82 LYS A CA 1
ATOM 652 C C . LYS A 1 82 ? -8.319 14.376 8.950 1.00 78.06 82 LYS A C 1
ATOM 654 O O . LYS A 1 82 ? -8.045 15.283 9.736 1.00 78.06 82 LYS A O 1
ATOM 659 N N . ARG A 1 83 ? -7.371 13.761 8.236 1.00 73.00 83 ARG A N 1
ATOM 660 C CA . ARG A 1 83 ? -5.947 14.130 8.302 1.00 73.00 83 ARG A CA 1
ATOM 661 C C . ARG A 1 83 ? -5.661 15.450 7.592 1.00 73.00 83 ARG A C 1
ATOM 663 O O . ARG A 1 83 ? -4.895 16.248 8.125 1.00 73.00 83 ARG A O 1
ATOM 670 N N . LEU A 1 84 ? -6.293 15.696 6.446 1.00 68.75 84 LEU A N 1
ATOM 671 C CA . LEU A 1 84 ? -6.240 16.981 5.741 1.00 68.75 84 LEU A CA 1
ATOM 672 C C . LEU A 1 84 ? -6.798 18.120 6.605 1.00 68.75 84 LEU A C 1
ATOM 674 O O . LEU A 1 84 ? -6.170 19.171 6.718 1.00 68.75 84 LEU A O 1
ATOM 678 N N . GLN A 1 85 ? -7.927 17.893 7.279 1.00 67.12 85 GLN A N 1
ATOM 679 C CA . GLN A 1 85 ? -8.527 18.87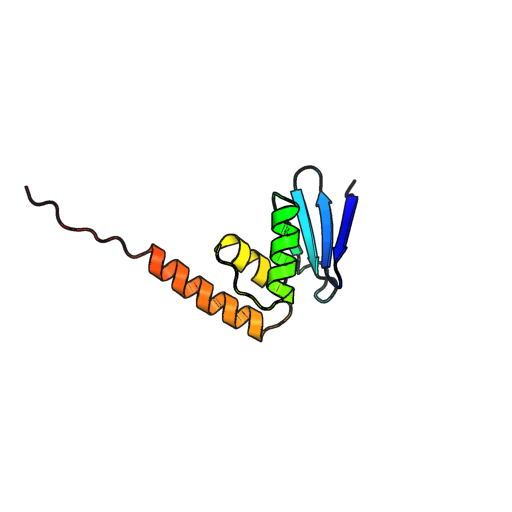4 8.184 1.00 67.12 85 GLN A CA 1
ATOM 680 C C . GLN A 1 85 ? -7.616 19.188 9.382 1.00 67.12 85 GLN A C 1
ATOM 682 O O . GLN A 1 85 ? -7.456 20.354 9.736 1.00 67.12 85 GLN A O 1
ATOM 687 N N . LYS A 1 86 ? -6.950 18.176 9.962 1.00 60.41 86 LYS A N 1
ATOM 688 C CA . LYS A 1 86 ? -5.984 18.367 11.061 1.00 60.41 86 LYS A CA 1
ATOM 689 C C . LYS A 1 86 ? -4.768 19.210 10.666 1.00 60.41 86 LYS A C 1
ATOM 691 O O . LYS A 1 86 ? -4.286 19.974 11.492 1.00 60.41 86 LYS A O 1
ATOM 696 N N . GLN A 1 87 ? -4.278 19.086 9.431 1.00 58.88 87 GLN A N 1
ATOM 697 C CA . GLN A 1 87 ? -3.147 19.891 8.943 1.00 58.88 87 GLN A CA 1
ATOM 698 C C . GLN A 1 87 ? -3.510 21.370 8.740 1.00 58.88 87 GLN A C 1
ATOM 700 O O . GLN A 1 87 ? -2.629 22.220 8.772 1.00 58.88 87 GLN A O 1
ATOM 705 N N . ARG A 1 88 ? -4.799 21.690 8.556 1.00 56.94 88 ARG A N 1
ATOM 706 C CA . ARG A 1 88 ? -5.287 23.067 8.376 1.00 56.94 88 ARG A CA 1
ATOM 707 C C . ARG A 1 88 ? -5.376 23.878 9.668 1.00 56.94 88 ARG A C 1
ATOM 709 O O . ARG A 1 88 ? -5.573 25.086 9.590 1.00 56.94 88 ARG A O 1
ATOM 716 N N . TYR A 1 89 ? -5.254 23.251 10.837 1.00 54.69 89 TYR A N 1
A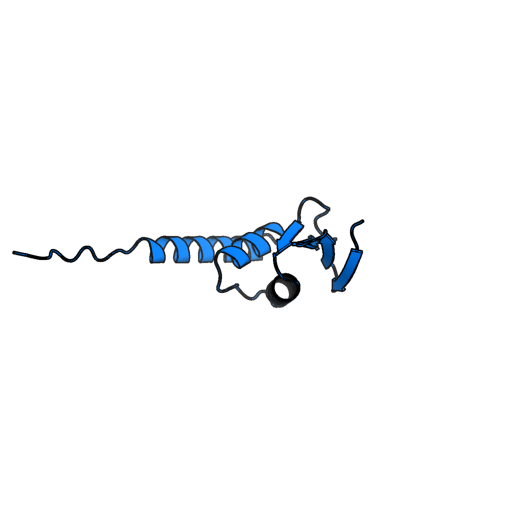TOM 717 C CA . TYR A 1 89 ? -5.256 23.983 12.099 1.00 54.69 89 TYR A CA 1
ATOM 718 C C . TYR A 1 89 ? -3.895 24.653 12.319 1.00 54.69 89 TYR A C 1
ATOM 720 O O . TYR A 1 89 ? -2.934 24.016 12.748 1.00 54.69 89 TYR A O 1
ATOM 728 N N . ILE A 1 90 ? -3.826 25.949 12.025 1.00 62.41 90 ILE A N 1
ATOM 729 C CA . ILE A 1 90 ? -2.705 26.818 12.379 1.00 62.41 90 ILE A CA 1
ATOM 730 C C . ILE A 1 90 ? -3.202 27.687 13.534 1.00 62.41 90 ILE A C 1
ATOM 732 O O . ILE A 1 90 ? -4.113 28.491 13.349 1.00 62.41 90 ILE A O 1
ATOM 736 N N . ASN A 1 91 ? -2.643 27.517 14.734 1.00 63.69 91 ASN A N 1
ATOM 737 C CA . ASN A 1 91 ? -2.912 28.438 15.836 1.00 63.69 91 ASN A CA 1
ATOM 738 C C . ASN A 1 91 ? -2.193 29.758 15.535 1.00 63.69 91 ASN A C 1
ATOM 740 O O . ASN A 1 91 ? -1.009 29.904 15.842 1.00 63.69 91 ASN A O 1
ATOM 744 N N . ILE A 1 92 ? -2.885 30.701 14.896 1.00 65.00 92 ILE A N 1
ATOM 745 C CA . ILE A 1 92 ? -2.384 32.058 14.657 1.00 65.00 92 ILE A CA 1
ATOM 746 C C . ILE A 1 92 ? -2.523 32.838 15.972 1.00 65.00 92 ILE A C 1
ATOM 748 O O . ILE A 1 92 ? -3.360 33.722 16.118 1.00 65.00 92 ILE A O 1
ATOM 752 N N . GLY A 1 93 ? -1.756 32.438 16.987 1.00 59.53 93 GLY A N 1
ATOM 753 C CA . GLY A 1 93 ? -1.695 33.161 18.250 1.00 59.53 93 GLY A CA 1
ATOM 754 C C . GLY A 1 93 ? -1.116 34.551 18.001 1.00 59.53 93 GLY A C 1
ATOM 755 O O . GLY A 1 93 ? 0.031 34.670 17.568 1.00 59.53 93 GLY A O 1
ATOM 756 N N . CYS A 1 94 ? -1.917 35.586 18.255 1.00 53.84 94 CYS A N 1
ATOM 757 C CA . CYS A 1 94 ? -1.533 36.990 18.180 1.00 53.84 94 CYS A CA 1
ATOM 758 C C . CYS A 1 94 ? -0.222 37.232 18.940 1.00 53.84 94 CYS A C 1
ATOM 760 O O . CYS A 1 94 ? -0.190 37.158 20.169 1.00 53.84 94 CYS A O 1
ATOM 762 N N . LYS A 1 95 ? 0.862 37.567 18.231 1.00 54.25 95 LYS A N 1
ATOM 763 C CA . LYS A 1 95 ? 1.988 38.246 18.873 1.00 54.25 95 LYS A CA 1
ATOM 764 C C . LYS A 1 95 ? 1.619 39.714 19.009 1.00 54.25 95 LYS A C 1
ATOM 766 O O . LYS A 1 95 ? 1.754 40.476 18.060 1.00 54.25 95 LYS A O 1
ATOM 771 N N . GLY A 1 96 ? 1.134 40.072 20.193 1.00 63.44 96 GLY A N 1
ATOM 772 C CA . GLY A 1 96 ? 1.119 41.458 20.628 1.00 63.44 96 GLY A CA 1
ATOM 773 C C . GLY A 1 96 ? 2.543 42.011 20.664 1.00 63.44 96 GLY A C 1
ATOM 774 O O . GLY A 1 96 ? 3.449 41.380 21.217 1.00 63.44 96 GLY A O 1
ATOM 775 N N . ARG A 1 97 ? 2.715 43.178 20.055 1.00 53.91 97 ARG A N 1
ATOM 776 C CA . ARG A 1 97 ? 3.633 44.233 20.470 1.00 53.91 97 ARG A CA 1
ATOM 777 C C . ARG A 1 97 ? 3.027 45.561 20.064 1.00 53.91 97 ARG A C 1
ATOM 779 O O . ARG A 1 97 ? 2.477 45.608 18.944 1.00 53.91 97 ARG A O 1
#